Protein AF-X1HI42-F1 (afdb_monomer_lite)

Organism: NCBI:txid412755

pLDDT: mean 73.85, std 25.08, range [21.25, 97.5]

Foldseek 3Di:
DKDFAAAKDWDFKKKFFFAAADAKKKKWKFKAFPVQFGFDLRIFDIDTDGHRRGGMDITGRPDTTIDHHRGMMD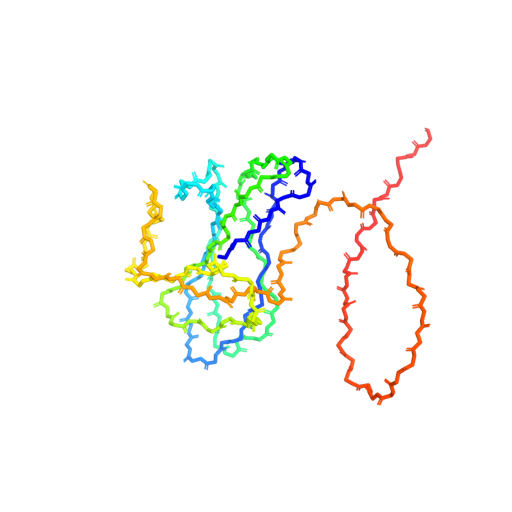MDMDIQDDTDGDKDQAAWQQDFADDDHPDDDDGRDDGPDGDRIHHPDIDPPVPDDDDDDDDDDDDDDDPPPPPPPPDDDDDDDDD

Structure (mmCIF, N/CA/C/O backbone):
data_AF-X1HI42-F1
#
_entry.id   AF-X1HI42-F1
#
loop_
_atom_site.group_PDB
_atom_site.id
_atom_site.type_symbol
_atom_site.label_atom_id
_atom_site.label_alt_id
_atom_site.label_comp_id
_atom_site.label_asym_id
_atom_site.label_entity_id
_atom_site.label_seq_id
_atom_site.pdbx_PDB_ins_code
_atom_site.Cartn_x
_atom_site.Cartn_y
_atom_site.Cartn_z
_atom_site.occupancy
_atom_site.B_iso_or_equiv
_atom_site.auth_seq_id
_atom_site.auth_comp_id
_atom_site.auth_asym_id
_atom_site.auth_atom_id
_atom_site.pdbx_PDB_model_num
ATOM 1 N N . CYS A 1 1 ? -0.813 -5.687 -0.197 1.00 85.50 1 CYS A N 1
ATOM 2 C CA . CYS A 1 1 ? -0.643 -6.643 0.910 1.00 85.50 1 CYS A CA 1
ATOM 3 C C . CYS A 1 1 ? -1.448 -6.254 2.121 1.00 85.50 1 CYS A C 1
ATOM 5 O O . CYS A 1 1 ? -1.596 -5.072 2.401 1.00 85.50 1 CYS A O 1
ATOM 7 N N . LYS A 1 2 ? -1.942 -7.267 2.819 1.00 88.19 2 LYS A N 1
ATOM 8 C CA . LYS A 1 2 ? -2.832 -7.144 3.962 1.00 88.19 2 LYS A CA 1
ATOM 9 C C . LYS A 1 2 ? -2.056 -6.837 5.241 1.00 88.19 2 LYS A C 1
ATOM 11 O O . LYS A 1 2 ? -0.956 -7.350 5.434 1.00 88.19 2 LYS A O 1
ATOM 16 N N . PHE A 1 3 ? -2.639 -6.033 6.118 1.00 86.94 3 PHE A N 1
ATOM 17 C CA . PHE A 1 3 ? -2.187 -5.865 7.497 1.00 86.94 3 PHE A CA 1
ATOM 18 C C . PHE A 1 3 ? -3.375 -5.555 8.411 1.00 86.94 3 PHE A C 1
ATOM 20 O O . PHE A 1 3 ? -4.431 -5.132 7.943 1.00 86.94 3 PHE A O 1
ATOM 27 N N . THR A 1 4 ? -3.193 -5.752 9.715 1.00 89.00 4 THR A N 1
ATOM 28 C CA . THR A 1 4 ? -4.154 -5.330 10.741 1.00 89.00 4 THR A CA 1
ATOM 29 C C . THR A 1 4 ? -3.526 -4.208 11.555 1.00 89.00 4 THR A C 1
ATOM 31 O O . THR A 1 4 ? -2.412 -4.360 12.058 1.00 89.00 4 THR A O 1
ATOM 34 N N . SER A 1 5 ? -4.211 -3.076 11.683 1.00 86.44 5 SER A N 1
ATOM 35 C CA . SER A 1 5 ? -3.750 -1.954 12.504 1.00 86.44 5 SER A CA 1
ATOM 36 C C . SER A 1 5 ? -3.711 -2.325 13.994 1.00 86.44 5 SER A C 1
ATOM 38 O O . SER A 1 5 ? -4.628 -2.953 14.525 1.00 86.44 5 SER A O 1
ATOM 40 N N . GLY A 1 6 ? -2.657 -1.910 14.701 1.00 85.88 6 GLY A N 1
ATOM 41 C CA . GLY A 1 6 ? -2.545 -2.119 16.153 1.00 85.88 6 GLY A CA 1
ATOM 42 C C . GLY A 1 6 ? -3.360 -1.119 16.981 1.00 85.88 6 GLY A C 1
ATOM 43 O O . GLY A 1 6 ? -3.853 -1.452 18.054 1.00 85.88 6 GLY A O 1
ATOM 44 N N . SER A 1 7 ? -3.537 0.102 16.474 1.00 84.31 7 SER A N 1
ATOM 45 C CA . SER A 1 7 ? -4.293 1.178 17.118 1.00 84.31 7 SER A CA 1
ATOM 46 C C . SER A 1 7 ? -4.996 2.047 16.077 1.00 84.31 7 SER A C 1
ATOM 48 O O . SER A 1 7 ? -4.662 2.006 14.893 1.00 84.31 7 SER A O 1
ATOM 50 N N . ALA A 1 8 ? -5.960 2.848 16.530 1.00 91.25 8 ALA A N 1
ATOM 51 C CA . ALA A 1 8 ? -6.509 3.924 15.719 1.00 91.25 8 ALA A CA 1
ATOM 52 C C . ALA A 1 8 ? -5.499 5.078 15.626 1.00 91.25 8 ALA A C 1
ATOM 54 O O . ALA A 1 8 ? -4.657 5.237 16.516 1.00 91.25 8 ALA A O 1
ATOM 55 N N . GLY A 1 9 ? -5.583 5.876 14.566 1.00 92.00 9 GLY A N 1
ATOM 56 C CA . GLY A 1 9 ? -4.701 7.022 14.353 1.00 92.00 9 GLY A CA 1
ATOM 57 C C . GLY A 1 9 ? -4.689 7.486 12.905 1.00 92.00 9 GLY A C 1
ATOM 58 O O . GLY A 1 9 ? -5.551 7.103 12.118 1.00 92.00 9 GLY A O 1
ATOM 59 N N . THR A 1 10 ? -3.701 8.298 12.553 1.00 93.25 10 THR A N 1
ATOM 60 C CA . THR A 1 10 ? -3.467 8.757 11.181 1.00 93.25 10 THR A CA 1
ATOM 61 C C . THR A 1 10 ? -2.155 8.203 10.639 1.00 93.25 10 THR A C 1
ATOM 63 O O . THR A 1 10 ? -1.218 7.962 11.401 1.00 93.25 10 THR A O 1
ATOM 66 N N . LEU A 1 11 ? -2.077 7.993 9.324 1.00 87.88 11 LEU A N 1
ATOM 67 C CA . LEU A 1 11 ? -0.860 7.517 8.661 1.00 87.88 11 LEU A CA 1
ATOM 68 C C . LEU A 1 11 ? -0.122 8.681 8.002 1.00 87.88 11 LEU A C 1
ATOM 70 O O . LEU A 1 11 ? -0.674 9.354 7.143 1.00 87.88 11 LEU A O 1
ATOM 74 N N . GLU A 1 12 ? 1.133 8.916 8.371 1.00 93.00 12 GLU A N 1
ATOM 75 C CA . GLU A 1 12 ? 1.916 10.026 7.800 1.00 93.00 12 GLU A CA 1
ATOM 76 C C . GLU A 1 12 ? 2.624 9.639 6.501 1.00 93.00 12 GLU A C 1
ATOM 78 O O . GLU A 1 12 ? 2.733 10.435 5.568 1.00 93.00 12 GLU A O 1
ATOM 83 N N . SER A 1 13 ? 3.091 8.393 6.421 1.00 92.25 13 SER A N 1
ATOM 84 C CA . SER A 1 13 ? 3.824 7.900 5.263 1.00 92.25 13 SER A CA 1
ATOM 85 C C . SER A 1 13 ? 3.755 6.381 5.127 1.00 92.25 13 SER A C 1
ATOM 87 O O . SER A 1 13 ? 3.363 5.656 6.044 1.00 92.25 13 SER A O 1
ATOM 89 N N . ILE A 1 14 ? 4.164 5.904 3.957 1.00 88.81 14 ILE A N 1
ATOM 90 C CA . ILE A 1 14 ? 4.415 4.499 3.653 1.00 88.81 14 ILE A CA 1
ATOM 91 C C . ILE A 1 14 ? 5.893 4.350 3.323 1.00 88.81 14 ILE A C 1
ATOM 93 O O . ILE A 1 14 ? 6.409 5.060 2.465 1.00 88.81 14 ILE A O 1
ATOM 97 N N . THR A 1 15 ? 6.564 3.379 3.939 1.00 87.75 15 THR A N 1
ATOM 98 C CA . THR A 1 15 ? 7.940 3.015 3.580 1.00 87.75 15 THR A CA 1
ATOM 99 C C . THR A 1 15 ? 7.974 1.612 2.987 1.00 87.75 15 THR A C 1
ATOM 101 O O . THR A 1 15 ? 7.500 0.665 3.619 1.00 87.75 15 THR A O 1
ATOM 104 N N . ILE A 1 16 ? 8.563 1.475 1.799 1.00 82.12 16 ILE A N 1
ATOM 105 C CA . ILE A 1 16 ? 8.795 0.193 1.118 1.00 82.12 16 ILE A CA 1
ATOM 106 C C . ILE A 1 16 ? 10.287 -0.001 0.853 1.00 82.12 16 ILE A C 1
ATOM 108 O O . ILE A 1 16 ? 11.024 0.968 0.690 1.00 82.12 16 ILE A O 1
ATOM 112 N N . TYR A 1 17 ? 10.745 -1.252 0.800 1.00 82.50 17 TYR A N 1
ATOM 113 C CA . TYR A 1 17 ? 12.084 -1.566 0.303 1.00 82.50 17 TYR A CA 1
ATOM 114 C C . TYR A 1 17 ? 12.027 -1.783 -1.207 1.00 82.50 17 TYR A C 1
ATOM 116 O O . TYR A 1 17 ? 11.362 -2.705 -1.682 1.00 82.50 17 TYR A O 1
ATOM 124 N N . ALA A 1 18 ? 12.755 -0.957 -1.944 1.00 77.62 18 ALA A N 1
ATOM 125 C CA . ALA A 1 18 ? 12.917 -1.037 -3.380 1.00 7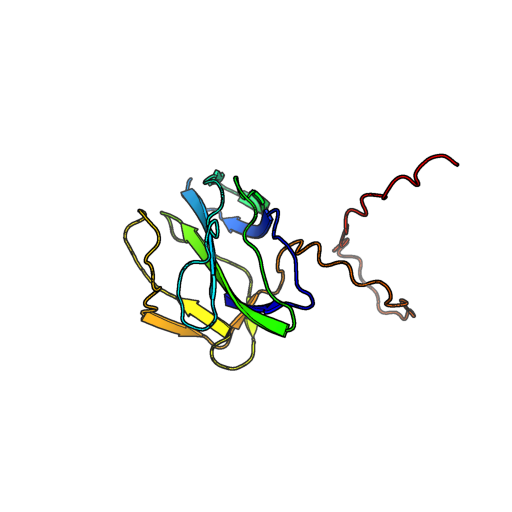7.62 18 ALA A CA 1
ATOM 126 C C . ALA A 1 18 ? 14.222 -1.744 -3.743 1.00 77.62 18 ALA A C 1
ATOM 128 O O . ALA A 1 18 ? 15.281 -1.334 -3.280 1.00 77.62 18 ALA A O 1
ATOM 129 N N . ALA A 1 19 ? 14.142 -2.774 -4.587 1.00 78.69 19 ALA A N 1
ATOM 130 C CA . ALA A 1 19 ? 15.298 -3.423 -5.201 1.00 78.69 19 ALA A CA 1
ATOM 131 C C . ALA A 1 19 ? 15.070 -3.510 -6.710 1.00 78.69 19 ALA A C 1
ATOM 133 O O . ALA A 1 19 ? 14.522 -4.490 -7.219 1.00 78.69 19 ALA A O 1
ATOM 134 N N . TYR A 1 20 ? 15.454 -2.459 -7.422 1.00 73.75 20 TYR A N 1
ATOM 135 C CA . TYR A 1 20 ? 15.166 -2.297 -8.835 1.00 73.75 20 TYR A CA 1
ATOM 136 C C . TYR A 1 20 ? 16.415 -1.916 -9.619 1.00 73.75 20 TYR A C 1
ATOM 138 O O . TYR A 1 20 ? 17.176 -1.046 -9.215 1.00 73.75 20 TYR A O 1
ATOM 146 N N . ARG A 1 21 ? 16.644 -2.604 -10.742 1.00 74.62 21 ARG A N 1
ATOM 147 C CA . ARG A 1 21 ? 17.893 -2.499 -11.520 1.00 74.62 21 ARG A CA 1
ATOM 148 C C . ARG A 1 21 ? 17.691 -2.207 -13.006 1.00 74.62 21 ARG A C 1
ATOM 150 O O . ARG A 1 21 ? 18.668 -2.100 -13.730 1.00 74.62 21 ARG A O 1
ATOM 157 N N . ALA A 1 22 ? 16.448 -2.136 -13.488 1.00 74.69 22 ALA A N 1
ATOM 158 C CA . ALA A 1 22 ? 16.189 -2.238 -14.926 1.00 74.69 22 ALA A CA 1
ATOM 159 C C . ALA A 1 22 ? 15.926 -0.897 -15.630 1.00 74.69 22 ALA A C 1
ATOM 161 O O . ALA A 1 22 ? 16.374 -0.720 -16.759 1.00 74.69 22 ALA A O 1
ATOM 162 N N . ALA A 1 23 ? 15.205 0.040 -15.006 1.00 82.56 23 ALA A N 1
ATOM 163 C CA . ALA A 1 23 ? 14.846 1.312 -15.638 1.00 82.56 23 ALA A CA 1
ATOM 164 C C . ALA A 1 23 ? 14.545 2.403 -14.600 1.00 82.56 23 ALA A C 1
ATOM 166 O O . ALA A 1 23 ? 14.673 2.185 -13.400 1.00 82.56 23 ALA A O 1
ATOM 167 N N . VAL A 1 24 ? 14.133 3.577 -15.070 1.00 85.88 24 VAL A N 1
ATOM 168 C CA . VAL A 1 24 ? 13.437 4.569 -14.243 1.00 85.88 24 VAL A CA 1
ATOM 169 C C . VAL A 1 24 ? 11.957 4.184 -14.178 1.00 85.88 24 VAL A C 1
ATOM 171 O O . VAL A 1 24 ? 11.423 3.695 -15.172 1.00 85.88 24 VAL A O 1
ATOM 174 N N . SER A 1 25 ? 11.305 4.372 -13.031 1.00 87.44 25 SER A N 1
ATOM 175 C CA . SER A 1 25 ? 9.876 4.080 -12.863 1.00 87.44 25 SER A CA 1
ATOM 176 C C . SER A 1 25 ? 9.193 5.107 -11.966 1.00 87.44 25 SER A C 1
ATOM 178 O O . SER A 1 25 ? 9.763 5.527 -10.958 1.00 87.44 25 SER A O 1
ATOM 180 N N . ASN A 1 26 ? 7.970 5.496 -12.313 1.00 91.56 26 ASN A N 1
ATOM 181 C CA . ASN A 1 26 ? 7.093 6.240 -11.416 1.00 91.56 26 ASN A CA 1
ATOM 182 C C . ASN A 1 26 ? 6.446 5.272 -10.433 1.00 91.56 26 ASN A C 1
ATOM 184 O O . ASN A 1 26 ? 5.910 4.245 -10.843 1.00 91.56 26 ASN A O 1
ATOM 188 N N . VAL A 1 27 ? 6.500 5.594 -9.142 1.00 90.62 27 VAL A N 1
AT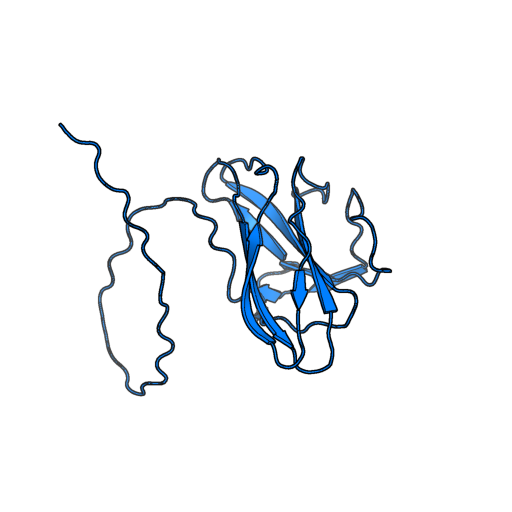OM 189 C CA . VAL A 1 27 ? 5.954 4.761 -8.070 1.00 90.62 27 VAL A CA 1
ATOM 190 C C . VAL A 1 27 ? 5.073 5.602 -7.162 1.00 90.62 27 VAL A C 1
ATOM 192 O O . VAL A 1 27 ? 5.446 6.702 -6.757 1.00 90.62 27 VAL A O 1
ATOM 195 N N . LYS A 1 28 ? 3.923 5.057 -6.780 1.00 93.44 28 LYS A N 1
ATOM 196 C CA . LYS A 1 28 ? 3.037 5.628 -5.758 1.00 93.44 28 LYS A CA 1
ATOM 197 C C . LYS A 1 28 ? 2.422 4.529 -4.912 1.00 93.44 28 LYS A C 1
ATOM 199 O O . LYS A 1 28 ? 2.356 3.375 -5.337 1.00 93.44 28 LYS A O 1
ATOM 204 N N . CYS A 1 29 ? 1.963 4.885 -3.718 1.00 93.19 29 CYS A N 1
ATOM 205 C CA . CYS A 1 29 ? 1.359 3.944 -2.785 1.00 93.19 29 CYS A CA 1
ATOM 206 C C . CYS A 1 29 ? -0.060 4.365 -2.394 1.00 93.19 29 CYS A C 1
ATOM 208 O O . CYS A 1 29 ? -0.429 5.539 -2.492 1.00 93.19 29 CYS A O 1
ATOM 210 N N . ALA A 1 30 ? -0.848 3.391 -1.944 1.00 94.50 30 ALA A N 1
ATOM 211 C CA . ALA A 1 30 ? -2.184 3.625 -1.424 1.00 94.50 30 ALA A CA 1
ATOM 212 C C . ALA A 1 30 ? -2.574 2.660 -0.296 1.00 94.50 30 ALA A C 1
ATOM 214 O O . ALA A 1 30 ? -1.964 1.600 -0.130 1.00 94.50 30 ALA A O 1
ATOM 215 N N . ILE A 1 31 ? -3.601 3.029 0.471 1.00 95.81 31 ILE A N 1
ATOM 216 C CA . ILE A 1 31 ? -4.234 2.195 1.496 1.00 95.81 31 ILE A CA 1
ATOM 217 C C . ILE A 1 31 ? -5.706 1.995 1.155 1.00 95.81 31 ILE A C 1
ATOM 219 O O . ILE A 1 31 ? -6.446 2.961 0.969 1.00 95.81 31 ILE A O 1
ATOM 223 N N . PHE A 1 32 ? -6.127 0.737 1.161 1.00 95.94 32 PHE A N 1
ATOM 224 C CA . PHE A 1 32 ? -7.509 0.317 0.982 1.00 95.94 32 PHE A CA 1
ATOM 225 C C . PHE A 1 32 ? -8.052 -0.316 2.263 1.00 95.94 32 PHE A C 1
ATOM 227 O O . PHE A 1 32 ? -7.292 -0.884 3.058 1.00 95.94 32 PHE A O 1
ATOM 234 N N . ASP A 1 33 ? -9.362 -0.242 2.464 1.00 96.56 33 ASP A N 1
ATOM 235 C CA . ASP A 1 33 ? -10.055 -0.958 3.531 1.00 96.56 33 ASP A CA 1
ATOM 236 C C . ASP A 1 33 ? -10.167 -2.468 3.240 1.00 96.56 33 ASP A C 1
ATOM 238 O O . ASP A 1 33 ? -9.766 -2.964 2.185 1.00 96.56 33 ASP A O 1
ATOM 242 N N . ALA A 1 34 ? -10.705 -3.234 4.191 1.00 94.44 34 ALA A N 1
ATOM 243 C CA . ALA A 1 34 ? -10.876 -4.681 4.052 1.00 94.44 34 ALA A CA 1
ATOM 244 C C . ALA A 1 34 ? -11.784 -5.101 2.877 1.00 94.44 34 ALA A C 1
ATOM 246 O O . ALA A 1 34 ? -11.668 -6.237 2.415 1.00 94.44 34 ALA A O 1
ATOM 247 N N . SER A 1 35 ? -12.652 -4.198 2.419 1.00 96.12 35 SER A N 1
ATOM 248 C CA . SER A 1 35 ? -13.588 -4.366 1.304 1.00 96.12 35 SER A CA 1
ATOM 249 C C . SER A 1 35 ? -13.032 -3.824 -0.015 1.00 96.12 35 SER A C 1
ATOM 251 O O . SER A 1 35 ? -13.773 -3.742 -0.990 1.00 96.12 35 SER A O 1
ATOM 253 N N . TYR A 1 36 ? -11.738 -3.490 -0.047 1.00 95.00 36 TYR A N 1
ATOM 254 C CA . TYR A 1 36 ? -11.022 -2.976 -1.209 1.00 95.00 36 TYR A CA 1
ATOM 255 C C . TYR A 1 36 ? -11.394 -1.552 -1.626 1.00 95.00 36 TYR A C 1
ATOM 257 O O . TYR A 1 36 ? -10.978 -1.132 -2.700 1.00 95.00 36 TYR A O 1
ATOM 265 N N . ASN A 1 37 ? -12.104 -0.783 -0.800 1.00 97.50 37 ASN A N 1
ATOM 266 C CA . ASN A 1 37 ? -12.341 0.631 -1.096 1.00 97.50 37 ASN A CA 1
ATOM 267 C C . ASN A 1 37 ?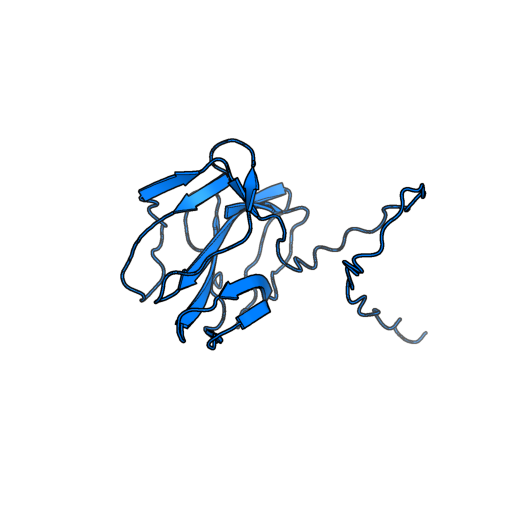 -11.108 1.454 -0.733 1.00 97.50 37 ASN A C 1
ATOM 269 O O . ASN A 1 37 ? -10.458 1.200 0.290 1.00 97.50 37 ASN A O 1
ATOM 273 N N . LEU A 1 38 ? -10.779 2.443 -1.554 1.00 96.75 38 LEU A N 1
ATOM 274 C CA . LEU A 1 38 ? -9.690 3.369 -1.281 1.00 96.75 38 LEU A CA 1
ATOM 275 C C . LEU A 1 38 ? -10.042 4.195 -0.040 1.00 96.75 38 LEU A C 1
ATOM 277 O O . LEU A 1 38 ? -11.128 4.765 0.065 1.00 96.75 38 LEU A O 1
ATOM 281 N N . LEU A 1 39 ? -9.125 4.283 0.927 1.00 96.88 39 LEU A N 1
ATOM 282 C CA . LEU A 1 39 ? -9.360 5.159 2.072 1.00 96.88 39 LEU A CA 1
ATOM 283 C C . LEU A 1 39 ? -9.399 6.624 1.630 1.00 96.88 39 LEU A C 1
ATOM 285 O O . LEU A 1 39 ? -8.642 7.049 0.758 1.00 96.88 39 LEU A O 1
ATOM 289 N N . ALA A 1 40 ? -10.217 7.432 2.305 1.00 97.31 40 ALA A N 1
ATOM 290 C CA . ALA A 1 40 ? -10.169 8.881 2.149 1.00 97.31 40 ALA A CA 1
ATOM 291 C C . ALA A 1 40 ? -8.756 9.398 2.476 1.00 97.31 40 ALA A C 1
ATOM 293 O O . ALA A 1 40 ? -8.217 9.110 3.546 1.00 97.31 40 ALA A O 1
ATOM 294 N N . ASN A 1 41 ? -8.160 10.151 1.546 1.00 97.00 41 ASN A N 1
ATOM 295 C CA . ASN A 1 41 ? -6.752 10.575 1.576 1.00 97.00 41 ASN A CA 1
ATOM 296 C C . ASN A 1 41 ? -5.740 9.412 1.605 1.00 97.00 41 ASN A C 1
ATOM 298 O O . ASN A 1 41 ? -4.585 9.578 1.985 1.00 97.00 41 ASN A O 1
ATOM 302 N N . GLY A 1 42 ? -6.162 8.220 1.189 1.00 95.25 42 GLY A N 1
ATOM 303 C CA . GLY A 1 42 ? -5.384 6.990 1.224 1.00 95.25 42 GLY A CA 1
ATOM 304 C C . GLY A 1 42 ? -4.308 6.889 0.152 1.00 95.25 42 GLY A C 1
ATOM 305 O O . GLY A 1 42 ? -3.784 5.800 -0.022 1.00 95.25 42 GLY A O 1
ATOM 306 N N . THR A 1 43 ? -3.966 7.965 -0.560 1.00 96.88 43 THR A N 1
ATOM 307 C CA . THR A 1 43 ? -2.974 7.976 -1.647 1.00 96.88 43 THR A CA 1
ATOM 308 C C . THR A 1 43 ? -1.779 8.846 -1.286 1.00 96.88 43 THR A C 1
ATOM 310 O O . THR A 1 43 ? -1.949 9.984 -0.845 1.00 96.88 43 THR A O 1
ATOM 313 N N . THR A 1 44 ? -0.569 8.348 -1.514 1.00 95.69 44 THR A N 1
ATOM 314 C CA . THR A 1 44 ? 0.655 9.120 -1.275 1.00 95.69 44 THR A CA 1
ATOM 315 C C . THR A 1 44 ? 0.994 10.044 -2.441 1.00 95.69 44 THR A C 1
ATOM 317 O O . THR A 1 44 ? 0.408 9.960 -3.520 1.00 95.69 44 THR A O 1
ATOM 320 N N . GLU A 1 45 ? 2.022 10.869 -2.246 1.00 95.19 45 GLU A N 1
ATOM 321 C CA . GLU A 1 45 ? 2.794 11.435 -3.353 1.00 95.19 45 GLU A CA 1
ATOM 322 C C . GLU A 1 45 ? 3.333 10.343 -4.300 1.00 95.19 45 GLU A C 1
ATOM 324 O O . GLU A 1 45 ? 3.500 9.178 -3.915 1.00 95.19 45 GLU A O 1
ATOM 329 N N . GLU A 1 46 ? 3.632 10.743 -5.534 1.00 95.12 46 GLU A N 1
ATOM 330 C CA . GLU A 1 46 ? 4.335 9.929 -6.525 1.00 95.12 46 GLU A CA 1
ATOM 331 C C . GLU A 1 46 ? 5.830 10.264 -6.514 1.00 95.12 46 GLU A C 1
ATOM 333 O O . GLU A 1 46 ? 6.217 11.422 -6.334 1.00 95.12 46 GLU A O 1
ATOM 338 N N . LYS A 1 47 ? 6.683 9.255 -6.707 1.00 92.69 47 LYS A N 1
ATOM 339 C CA . LYS A 1 47 ? 8.135 9.427 -6.817 1.00 92.69 47 LYS A CA 1
ATOM 340 C C . LYS A 1 47 ? 8.676 8.764 -8.063 1.00 92.69 47 LYS A C 1
ATOM 342 O O . LYS A 1 47 ? 8.297 7.645 -8.394 1.00 92.69 47 LYS A O 1
ATOM 347 N N . VAL A 1 48 ? 9.649 9.428 -8.674 1.00 92.81 48 VAL A N 1
ATOM 348 C CA . VAL A 1 48 ? 10.489 8.837 -9.713 1.00 92.81 48 VAL A CA 1
ATOM 349 C C . VAL A 1 48 ? 11.596 8.037 -9.033 1.00 92.81 48 VAL A C 1
ATOM 351 O O . VAL A 1 48 ? 12.420 8.593 -8.304 1.00 92.81 48 VAL A O 1
ATOM 354 N N . VAL A 1 49 ? 11.614 6.731 -9.264 1.00 87.69 49 VAL A N 1
ATOM 355 C CA . VAL A 1 49 ? 12.649 5.814 -8.789 1.00 87.69 49 VAL A CA 1
ATOM 356 C C . VAL A 1 49 ? 13.649 5.569 -9.912 1.00 87.69 49 VAL A C 1
ATOM 358 O O . VAL A 1 49 ? 13.266 5.200 -11.020 1.00 87.69 49 VAL A O 1
ATOM 361 N N . GLY A 1 50 ? 14.931 5.807 -9.630 1.00 85.38 50 GLY A N 1
ATOM 362 C CA . GLY A 1 50 ? 16.013 5.679 -10.604 1.00 85.38 50 GLY A CA 1
ATOM 363 C C . GLY A 1 50 ? 16.460 4.239 -10.872 1.00 85.38 50 GLY A C 1
ATOM 364 O O . GLY A 1 50 ? 16.039 3.291 -10.206 1.00 85.38 50 GLY A O 1
ATOM 365 N N . VAL A 1 51 ? 17.372 4.106 -11.839 1.00 86.31 51 VAL A N 1
ATOM 366 C CA . VAL A 1 51 ? 18.103 2.858 -12.106 1.00 86.31 51 VAL A CA 1
ATOM 367 C C . VAL A 1 51 ? 18.972 2.505 -10.894 1.00 86.31 51 VAL A C 1
ATOM 369 O O . VAL A 1 51 ? 19.478 3.395 -10.213 1.00 86.31 51 VAL A O 1
ATOM 372 N N . ASP A 1 52 ? 19.135 1.206 -10.633 1.00 85.06 52 ASP A N 1
ATOM 373 C CA . ASP A 1 52 ? 19.919 0.662 -9.514 1.00 85.06 52 ASP A CA 1
ATOM 374 C C . ASP A 1 52 ? 19.4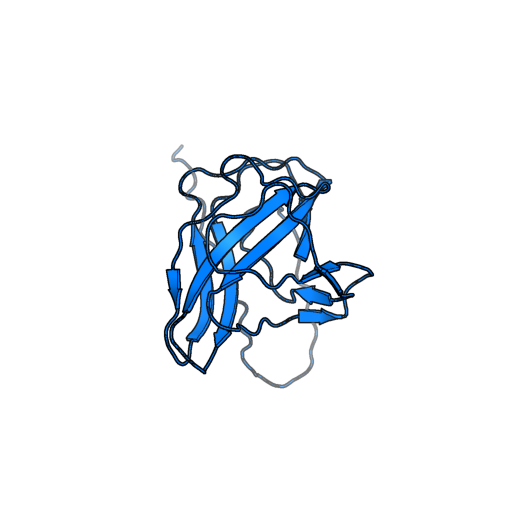62 1.128 -8.121 1.00 85.06 52 ASP A C 1
ATOM 376 O O . ASP A 1 52 ? 20.244 1.147 -7.166 1.00 85.06 52 ASP A O 1
ATOM 380 N N . GLN A 1 53 ? 18.175 1.457 -7.974 1.00 83.56 53 GLN A N 1
ATOM 381 C CA . GLN A 1 53 ? 17.591 1.721 -6.668 1.00 83.56 53 GLN A CA 1
ATOM 382 C C . GLN A 1 53 ? 17.644 0.466 -5.787 1.00 83.56 53 GLN A C 1
ATOM 384 O O . GLN A 1 53 ? 16.984 -0.537 -6.058 1.00 83.56 53 GLN A O 1
ATOM 389 N N . ASP A 1 54 ? 18.356 0.572 -4.668 1.00 84.12 54 ASP A N 1
ATOM 390 C CA . ASP A 1 54 ? 18.430 -0.463 -3.639 1.00 84.12 54 ASP A CA 1
ATOM 391 C C . ASP A 1 54 ? 18.323 0.190 -2.254 1.00 84.12 54 ASP A C 1
ATOM 393 O O . ASP A 1 54 ? 19.235 0.891 -1.811 1.00 84.12 54 ASP A O 1
ATOM 397 N N . GLY A 1 55 ? 17.176 0.045 -1.590 1.00 82.81 55 GLY A N 1
ATOM 398 C CA . GLY A 1 55 ? 16.966 0.588 -0.248 1.00 82.81 55 GLY A CA 1
ATOM 399 C C . GLY A 1 55 ? 15.530 0.994 0.064 1.00 82.81 55 GLY A C 1
ATOM 400 O O . GLY A 1 55 ? 14.603 0.780 -0.714 1.00 82.81 55 GLY A O 1
ATOM 401 N N . PHE A 1 56 ? 15.344 1.589 1.241 1.00 84.31 56 PHE A N 1
ATOM 402 C CA . PHE A 1 56 ? 14.037 2.055 1.691 1.00 84.31 56 PHE A CA 1
ATOM 403 C C . PHE A 1 56 ? 13.637 3.373 1.023 1.00 84.31 56 PHE A C 1
ATOM 405 O O . PHE A 1 56 ? 14.399 4.338 1.027 1.00 84.31 56 PHE A O 1
ATOM 412 N N . LEU A 1 57 ? 12.408 3.417 0.515 1.00 85.12 57 LEU A N 1
ATOM 413 C CA . LEU A 1 57 ? 11.750 4.600 -0.022 1.00 85.12 57 LEU A CA 1
ATOM 414 C C . LEU A 1 57 ? 10.529 4.926 0.830 1.00 85.12 57 LEU A C 1
ATOM 416 O O . LEU A 1 57 ? 9.678 4.064 1.041 1.00 85.12 57 LEU A O 1
ATOM 420 N N . THR A 1 58 ? 10.440 6.170 1.292 1.00 91.00 58 THR A N 1
ATOM 421 C CA . THR A 1 58 ? 9.293 6.684 2.051 1.00 91.00 58 THR A CA 1
ATOM 422 C C . THR A 1 58 ? 8.448 7.581 1.162 1.00 91.00 58 THR A C 1
ATOM 424 O O . THR A 1 58 ? 8.997 8.471 0.521 1.00 91.00 58 THR A O 1
ATOM 427 N N . PHE A 1 59 ? 7.137 7.374 1.150 1.00 90.00 59 PHE A N 1
ATOM 428 C CA . PHE A 1 59 ? 6.132 8.118 0.397 1.00 90.00 59 PHE A CA 1
ATOM 429 C C . PHE A 1 59 ? 5.184 8.788 1.384 1.00 90.00 59 PHE A C 1
ATOM 431 O O . PHE A 1 59 ? 4.556 8.099 2.188 1.00 90.00 59 PHE A O 1
ATOM 438 N N . ASN A 1 60 ? 5.095 10.112 1.355 1.00 93.94 60 ASN A N 1
ATOM 439 C CA . ASN A 1 60 ? 4.272 10.854 2.306 1.00 93.94 60 ASN A CA 1
ATOM 440 C C . ASN A 1 60 ? 2.830 10.995 1.808 1.00 93.94 60 ASN A C 1
ATOM 442 O O . ASN A 1 60 ? 2.588 11.105 0.602 1.00 93.94 60 ASN A O 1
ATOM 446 N N . PHE A 1 61 ? 1.876 11.038 2.735 1.00 92.62 61 PHE A N 1
ATOM 447 C CA . PHE A 1 61 ? 0.518 11.485 2.436 1.00 92.62 61 PHE A CA 1
ATOM 448 C C . PHE A 1 61 ? 0.460 13.013 2.505 1.00 92.62 61 PHE A C 1
ATOM 450 O O . PHE A 1 61 ? 0.924 13.609 3.474 1.00 92.62 61 PHE A O 1
ATOM 457 N N . SER A 1 62 ? -0.135 13.662 1.500 1.00 95.38 62 SER A N 1
ATOM 458 C CA . SER A 1 62 ? -0.374 15.114 1.545 1.00 95.38 62 SER A CA 1
ATOM 459 C C . SER A 1 62 ? -1.392 15.485 2.628 1.00 95.38 62 SER A C 1
ATOM 461 O O . SER A 1 62 ? -1.306 16.544 3.241 1.00 95.38 62 SER A O 1
ATOM 463 N N . THR A 1 63 ? -2.351 14.593 2.876 1.00 95.06 63 THR A N 1
ATOM 464 C CA . THR A 1 63 ? -3.266 14.617 4.016 1.00 95.06 63 THR A CA 1
ATOM 465 C C . THR A 1 63 ? -3.308 13.211 4.613 1.00 95.06 63 THR A C 1
ATOM 467 O O . THR A 1 63 ? -3.650 12.278 3.893 1.00 95.06 63 THR A O 1
ATOM 470 N N . PRO A 1 64 ? -2.956 13.018 5.894 1.00 91.75 64 PRO A N 1
ATOM 471 C CA . PRO A 1 64 ? -2.953 11.693 6.509 1.00 91.75 64 PRO A CA 1
ATOM 472 C C . PRO A 1 64 ? -4.335 11.007 6.492 1.00 91.75 64 PRO A C 1
ATOM 474 O O . PRO A 1 64 ? -5.304 11.605 6.972 1.00 91.75 64 PRO A O 1
ATOM 477 N N . PRO A 1 65 ? -4.465 9.758 5.998 1.00 93.88 65 PRO A N 1
ATOM 478 C CA . PRO A 1 65 ? -5.688 8.978 6.151 1.00 93.88 65 PRO A CA 1
ATOM 479 C C . PRO A 1 65 ? -5.834 8.481 7.594 1.00 93.88 65 PRO A C 1
ATOM 481 O O . PRO A 1 65 ? -4.845 8.173 8.266 1.00 93.88 65 PRO A O 1
ATOM 484 N N . THR A 1 66 ? -7.077 8.355 8.056 1.00 94.88 66 THR A N 1
ATOM 485 C CA . THR A 1 66 ? -7.399 7.803 9.379 1.00 94.88 66 THR A CA 1
ATOM 486 C C . THR A 1 66 ? -7.579 6.291 9.302 1.00 94.88 66 THR A C 1
ATOM 488 O O . THR A 1 66 ? -8.274 5.779 8.426 1.00 94.88 66 THR A O 1
ATOM 491 N N . VAL A 1 67 ? -7.011 5.580 10.271 1.00 91.62 67 VAL A N 1
ATOM 492 C CA . VAL A 1 67 ? -7.222 4.150 10.497 1.00 91.62 67 VAL A CA 1
ATOM 493 C C . VAL A 1 67 ? -7.860 3.913 11.861 1.00 91.62 67 VAL A C 1
ATOM 495 O O . VAL A 1 67 ? -7.650 4.662 12.816 1.00 91.62 67 VAL A O 1
ATOM 498 N N . LEU A 1 68 ? -8.646 2.849 11.958 1.00 93.06 68 LEU A N 1
ATOM 499 C CA . LEU A 1 68 ? -9.253 2.361 13.192 1.00 93.06 68 LEU A CA 1
ATOM 500 C C . LEU A 1 68 ? -8.365 1.281 13.803 1.00 93.06 68 LEU A C 1
ATOM 502 O O . LEU A 1 68 ? -7.568 0.680 13.095 1.00 93.06 68 LEU A O 1
ATOM 506 N N . ALA A 1 69 ? -8.492 1.012 15.101 1.00 87.88 69 ALA A N 1
ATOM 507 C CA . ALA A 1 69 ? -7.751 -0.065 15.755 1.00 87.88 69 ALA A CA 1
ATOM 508 C C . ALA A 1 69 ? -8.236 -1.445 15.293 1.00 87.88 69 ALA A C 1
ATOM 510 O O . ALA A 1 69 ? -9.407 -1.611 14.944 1.00 87.88 69 ALA A O 1
ATOM 511 N N . THR A 1 70 ? -7.355 -2.450 15.333 1.00 91.88 70 THR A N 1
ATOM 512 C CA . THR A 1 70 ? -7.680 -3.866 15.068 1.00 91.88 70 THR A CA 1
ATOM 513 C C . THR A 1 70 ? -8.405 -4.104 13.739 1.00 91.88 70 THR A C 1
ATOM 515 O O . THR A 1 70 ? -9.139 -5.076 13.586 1.00 91.88 70 THR A O 1
ATOM 518 N N . THR A 1 71 ? -8.218 -3.205 12.773 1.00 92.56 71 THR A N 1
ATOM 519 C CA . THR A 1 71 ? -8.938 -3.202 11.498 1.00 92.56 71 THR A CA 1
ATOM 520 C C . THR A 1 71 ? -8.001 -3.643 10.387 1.00 92.56 71 THR A C 1
ATOM 522 O O . THR A 1 71 ? -6.816 -3.308 10.377 1.00 92.56 71 THR A O 1
ATOM 525 N N . VAL A 1 72 ? -8.533 -4.445 9.469 1.00 93.06 72 VAL A N 1
ATOM 526 C CA . VAL A 1 72 ? -7.794 -4.952 8.314 1.00 93.06 72 VAL A CA 1
ATOM 527 C C . VAL A 1 72 ? -7.744 -3.890 7.224 1.00 93.06 72 VAL A C 1
ATOM 529 O O . VAL A 1 72 ? -8.768 -3.314 6.863 1.00 93.06 72 VAL A O 1
ATOM 532 N N . TYR A 1 73 ? -6.559 -3.711 6.657 1.00 93.25 73 TYR A N 1
ATOM 533 C CA . TYR A 1 73 ? -6.289 -2.820 5.539 1.00 93.25 73 TYR A CA 1
ATOM 534 C C . TYR A 1 73 ? -5.392 -3.503 4.511 1.00 93.25 73 TYR A C 1
ATOM 536 O O . TYR A 1 73 ? -4.708 -4.491 4.808 1.00 93.25 73 TYR A O 1
ATOM 544 N N . TRP A 1 74 ? -5.351 -2.939 3.308 1.00 92.88 74 TRP A N 1
ATOM 545 C CA . TRP A 1 74 ? -4.428 -3.337 2.256 1.00 92.88 74 TRP A CA 1
ATOM 546 C C . TRP A 1 74 ? -3.518 -2.181 1.868 1.00 92.88 74 TRP A C 1
ATOM 548 O O . TRP A 1 74 ? -3.977 -1.132 1.437 1.00 92.88 74 TRP A O 1
ATOM 558 N N . LEU A 1 75 ? -2.212 -2.406 1.967 1.00 91.81 75 LEU A N 1
ATOM 559 C CA . LEU A 1 75 ? -1.192 -1.554 1.375 1.00 91.81 75 LEU A CA 1
ATOM 560 C C . LEU A 1 75 ? -0.992 -1.922 -0.096 1.00 91.81 75 LEU A C 1
ATOM 562 O O . LEU A 1 75 ? -0.606 -3.057 -0.393 1.00 91.81 75 LEU A O 1
ATOM 566 N N . ALA A 1 76 ? -1.173 -0.971 -0.998 1.00 90.81 76 ALA A N 1
ATOM 567 C CA . ALA A 1 76 ? -0.856 -1.111 -2.411 1.00 90.81 76 ALA A CA 1
ATOM 568 C C . ALA A 1 76 ? 0.319 -0.208 -2.798 1.00 90.81 76 ALA A C 1
ATOM 570 O O . ALA A 1 76 ? 0.520 0.863 -2.226 1.00 90.81 76 ALA A O 1
ATOM 571 N N . TRP A 1 77 ? 1.072 -0.639 -3.800 1.00 89.69 77 TRP A N 1
ATOM 572 C CA . TRP A 1 77 ? 1.999 0.190 -4.557 1.00 89.69 77 TRP A CA 1
ATOM 573 C C . TRP A 1 77 ? 1.708 -0.059 -6.033 1.00 89.69 77 TRP A C 1
ATOM 575 O O . TRP A 1 77 ? 1.289 -1.153 -6.414 1.00 89.69 77 TRP A O 1
ATOM 585 N N . TRP A 1 78 ? 1.915 0.961 -6.846 1.00 90.88 78 TRP A N 1
ATOM 586 C CA . TRP A 1 78 ? 1.781 0.884 -8.288 1.00 90.88 78 TRP A CA 1
ATOM 587 C C . TRP A 1 78 ? 3.032 1.484 -8.893 1.00 90.88 78 TRP A C 1
ATOM 589 O O . TRP A 1 78 ? 3.527 2.502 -8.409 1.00 90.88 78 TRP A O 1
ATOM 599 N N . CYS A 1 79 ? 3.532 0.836 -9.932 1.00 89.00 79 CYS A N 1
ATOM 600 C CA . CYS A 1 79 ? 4.662 1.264 -10.727 1.00 89.00 79 CYS A CA 1
ATOM 601 C C . CYS A 1 79 ? 4.345 1.114 -12.220 1.00 89.00 79 CYS A C 1
ATOM 603 O O . CYS A 1 79 ? 3.611 0.205 -12.611 1.00 89.00 79 CYS A O 1
ATOM 605 N N . ASP A 1 80 ? 4.879 2.006 -13.049 1.00 87.69 80 ASP A N 1
ATOM 606 C CA . ASP A 1 80 ? 4.730 1.962 -14.514 1.00 87.69 80 ASP A CA 1
ATOM 607 C C . ASP A 1 80 ? 5.683 0.967 -15.197 1.00 87.69 80 ASP A C 1
ATOM 609 O O . ASP A 1 80 ? 5.471 0.586 -16.349 1.00 87.69 80 ASP A O 1
ATOM 613 N N . VAL A 1 81 ? 6.697 0.489 -14.473 1.00 83.25 81 VAL A N 1
ATOM 614 C CA . VAL A 1 81 ? 7.583 -0.596 -14.896 1.00 83.25 81 VAL A CA 1
ATOM 615 C C . VAL A 1 81 ? 7.622 -1.672 -13.815 1.00 83.25 81 VAL A C 1
ATOM 617 O O . VAL A 1 81 ? 7.481 -1.383 -12.630 1.00 83.25 81 VAL A O 1
ATOM 620 N N . ASN A 1 82 ? 7.806 -2.934 -14.215 1.00 74.00 82 ASN A N 1
ATOM 621 C CA . ASN A 1 82 ? 7.823 -4.073 -13.297 1.00 74.00 82 ASN A CA 1
ATOM 622 C C . ASN A 1 82 ? 8.843 -3.895 -12.167 1.00 74.00 82 ASN A C 1
ATOM 624 O O . ASN A 1 82 ? 10.049 -3.853 -12.402 1.00 74.00 82 ASN A O 1
ATOM 628 N N . PHE A 1 83 ? 8.345 -3.889 -10.934 1.00 70.12 83 PHE A N 1
ATOM 629 C CA . PHE A 1 83 ? 9.137 -3.686 -9.732 1.00 70.12 83 PHE A CA 1
ATOM 630 C C . PHE A 1 83 ? 9.111 -4.939 -8.856 1.00 70.12 83 PHE A C 1
ATOM 632 O O . PHE A 1 83 ? 8.044 -5.479 -8.554 1.00 70.12 83 PHE A O 1
ATOM 639 N N . TYR A 1 84 ? 10.283 -5.409 -8.426 1.00 69.56 84 TYR A N 1
ATOM 640 C CA . TYR A 1 84 ? 10.372 -6.550 -7.519 1.00 69.56 84 TYR A CA 1
ATOM 641 C C . TYR A 1 84 ? 10.365 -6.075 -6.072 1.00 69.56 84 TYR A C 1
ATOM 643 O O . TYR A 1 84 ? 11.141 -5.204 -5.683 1.00 69.56 84 TYR A O 1
ATOM 651 N N . MET A 1 85 ? 9.515 -6.697 -5.255 1.00 68.75 85 MET A N 1
ATOM 652 C CA . MET A 1 85 ? 9.499 -6.467 -3.815 1.00 68.75 85 MET A CA 1
ATOM 653 C C . MET A 1 85 ? 9.767 -7.752 -3.046 1.00 68.75 85 MET A C 1
ATOM 655 O O . MET A 1 85 ? 9.200 -8.812 -3.339 1.00 68.75 85 MET A O 1
ATOM 659 N N . TYR A 1 86 ? 10.610 -7.629 -2.021 1.00 72.19 86 TYR A N 1
ATOM 660 C CA . TYR A 1 86 ? 10.905 -8.724 -1.111 1.00 72.19 86 TYR A CA 1
ATOM 661 C C . TYR A 1 86 ? 9.677 -9.087 -0.286 1.00 72.19 86 TYR A C 1
ATOM 663 O O . TYR A 1 86 ? 9.114 -8.270 0.441 1.00 72.19 86 TYR A O 1
ATOM 671 N N . HIS A 1 87 ? 9.315 -10.354 -0.361 1.00 73.75 87 HIS A N 1
ATOM 672 C CA . HIS A 1 87 ? 8.257 -10.967 0.417 1.00 73.75 87 HIS A CA 1
ATOM 673 C C . HIS A 1 87 ? 8.783 -12.259 1.039 1.00 73.75 87 HIS A C 1
ATOM 675 O O . HIS A 1 87 ? 9.778 -12.828 0.581 1.00 73.75 87 HIS A O 1
ATOM 681 N N . LYS A 1 88 ? 8.103 -12.730 2.077 1.00 78.69 88 LYS A N 1
ATOM 682 C CA . LYS A 1 88 ? 8.263 -14.077 2.623 1.00 78.69 88 LYS A CA 1
ATOM 683 C C . LYS A 1 88 ? 6.961 -14.849 2.441 1.00 78.69 88 LYS A C 1
ATOM 685 O O . LYS A 1 88 ? 5.935 -14.270 2.080 1.00 78.69 88 LYS A O 1
ATOM 690 N N . ALA A 1 89 ? 7.015 -16.159 2.670 1.00 81.94 89 ALA A N 1
ATOM 691 C CA . ALA A 1 89 ? 5.800 -16.952 2.803 1.00 81.94 89 ALA A CA 1
ATOM 692 C C . ALA A 1 89 ? 4.925 -16.329 3.899 1.00 81.94 89 ALA A C 1
ATOM 694 O O . ALA A 1 89 ? 5.426 -16.018 4.981 1.00 81.94 89 ALA A O 1
ATOM 695 N N . GLY A 1 90 ? 3.660 -16.091 3.573 1.00 79.75 90 GLY A N 1
ATOM 696 C CA . GLY A 1 90 ? 2.665 -15.546 4.483 1.00 79.75 90 GLY A CA 1
ATOM 697 C C . GLY A 1 90 ? 1.556 -16.553 4.741 1.00 79.75 90 GLY A C 1
ATOM 698 O O . GLY A 1 90 ? 1.617 -17.709 4.323 1.00 79.75 90 GLY A O 1
ATOM 699 N N . THR A 1 91 ? 0.520 -16.095 5.434 1.00 88.00 91 THR A N 1
ATOM 700 C CA . THR A 1 91 ? -0.748 -16.832 5.497 1.00 88.00 91 THR A CA 1
ATOM 701 C C . THR A 1 91 ? -1.491 -16.749 4.158 1.00 88.00 91 THR A C 1
ATOM 703 O O . THR A 1 91 ? -1.039 -16.089 3.220 1.00 88.00 91 THR A O 1
ATOM 706 N N . VAL A 1 92 ? -2.637 -17.427 4.061 1.00 88.44 92 VAL A N 1
ATOM 707 C CA . VAL A 1 92 ? -3.439 -17.438 2.835 1.00 88.44 92 VAL A CA 1
ATOM 708 C C . VAL A 1 92 ? -3.892 -16.022 2.460 1.00 88.44 92 VAL A C 1
ATOM 710 O O . VAL A 1 92 ? -4.338 -15.261 3.329 1.00 88.44 92 VAL A O 1
ATOM 713 N N . ASN A 1 93 ? -3.800 -15.679 1.170 1.00 87.94 93 ASN A N 1
ATOM 714 C CA . ASN A 1 93 ? -4.302 -14.427 0.586 1.00 87.94 93 ASN A CA 1
ATOM 715 C C . ASN A 1 93 ? -3.766 -13.152 1.273 1.00 87.94 93 ASN A C 1
ATOM 717 O O . ASN A 1 93 ? -4.535 -12.261 1.637 1.00 87.94 93 ASN A O 1
ATOM 721 N N . GLN A 1 94 ? -2.451 -13.050 1.481 1.00 85.56 94 GLN A N 1
ATOM 722 C CA . GLN A 1 94 ? -1.824 -11.875 2.116 1.00 85.56 94 GLN A CA 1
ATOM 723 C C . GLN A 1 94 ? -1.326 -10.828 1.117 1.00 85.56 94 GLN A C 1
ATOM 725 O O . GLN A 1 94 ? -1.137 -9.658 1.476 1.00 85.56 94 GLN A O 1
ATOM 730 N N . LYS A 1 95 ? -1.183 -11.204 -0.152 1.00 86.00 95 LYS A N 1
ATOM 731 C CA . LYS A 1 95 ? -0.815 -10.310 -1.246 1.00 86.00 95 LYS A CA 1
ATOM 732 C C . LYS A 1 95 ? -1.851 -10.384 -2.362 1.00 86.00 95 LYS A C 1
ATOM 734 O O . LYS A 1 95 ? -2.393 -11.446 -2.645 1.00 86.00 95 LYS A O 1
ATOM 739 N N . LEU A 1 96 ? -2.095 -9.227 -2.969 1.00 87.44 96 LEU A N 1
ATOM 740 C CA . LEU A 1 96 ? -2.883 -9.070 -4.187 1.00 87.44 96 LEU A CA 1
ATOM 741 C C . LEU A 1 96 ? -1.936 -8.717 -5.323 1.00 87.44 96 LEU A C 1
ATOM 743 O O . LEU A 1 96 ? -0.915 -8.056 -5.088 1.00 87.44 96 LEU A O 1
ATOM 747 N N . TYR A 1 97 ? -2.297 -9.138 -6.524 1.00 83.44 97 TYR A N 1
ATOM 748 C CA . TYR A 1 97 ? -1.632 -8.739 -7.750 1.00 83.44 97 TYR A CA 1
ATOM 749 C C . TYR A 1 97 ? -2.668 -8.370 -8.808 1.00 83.44 97 TYR A C 1
ATOM 751 O O . TYR A 1 97 ? -3.726 -8.995 -8.894 1.00 83.44 97 TYR A O 1
ATOM 759 N N . ASP A 1 98 ? -2.343 -7.335 -9.571 1.00 84.31 98 ASP A N 1
ATOM 760 C CA . ASP A 1 98 ? -3.175 -6.733 -10.605 1.00 84.31 98 ASP A CA 1
ATOM 761 C C . ASP A 1 98 ? -2.246 -6.048 -11.623 1.00 84.31 98 ASP A C 1
ATOM 763 O O . ASP A 1 98 ? -1.223 -5.466 -11.230 1.00 84.31 98 ASP A O 1
ATOM 767 N N . VAL A 1 99 ? -2.557 -6.148 -12.917 1.00 83.81 99 VAL A N 1
ATOM 768 C CA . VAL A 1 99 ? -1.778 -5.535 -14.006 1.00 83.81 99 VAL A CA 1
ATOM 769 C C . VAL A 1 99 ? -2.634 -4.527 -14.751 1.00 83.81 99 VAL A C 1
ATOM 771 O O . VAL A 1 99 ? -3.443 -4.878 -15.607 1.00 83.81 99 VAL A O 1
ATOM 774 N N . LYS A 1 100 ? -2.391 -3.243 -14.482 1.00 84.62 100 LYS A N 1
ATOM 775 C CA . LYS A 1 100 ? -3.148 -2.135 -15.076 1.00 84.62 100 LYS A CA 1
ATOM 776 C C . LYS A 1 100 ? -2.251 -1.029 -15.609 1.00 84.62 100 LYS A C 1
ATOM 778 O O . LYS A 1 100 ? -1.111 -0.852 -15.176 1.00 84.62 100 LYS A O 1
ATOM 783 N N . THR A 1 101 ? -2.798 -0.259 -16.549 1.00 88.50 101 THR A N 1
ATOM 784 C CA . THR A 1 101 ? -2.166 0.954 -17.076 1.00 88.50 101 THR A CA 1
ATOM 785 C C . THR A 1 101 ? -1.997 1.979 -15.968 1.00 88.50 101 THR A C 1
ATOM 787 O O . THR A 1 101 ? -2.981 2.390 -15.369 1.00 88.50 101 THR A O 1
ATOM 790 N N . TYR A 1 102 ? -0.766 2.427 -15.738 1.00 88.44 102 TYR A N 1
ATOM 791 C CA . TYR A 1 102 ? -0.430 3.371 -14.677 1.00 88.44 102 TYR A CA 1
ATOM 792 C C . TYR A 1 102 ? -1.201 4.700 -14.795 1.00 88.44 102 TYR A C 1
ATOM 794 O O . TYR A 1 102 ? -0.882 5.540 -15.636 1.00 88.44 102 TYR A O 1
ATOM 802 N N . ASN A 1 103 ? -2.231 4.886 -13.963 1.00 88.94 103 ASN A N 1
ATOM 803 C CA . ASN A 1 103 ? -3.119 6.054 -13.988 1.00 88.94 103 ASN A CA 1
ATOM 804 C C . ASN A 1 103 ? -3.691 6.354 -12.581 1.00 88.94 103 ASN A C 1
ATOM 806 O O . ASN A 1 103 ? -2.932 6.441 -11.616 1.00 88.94 103 ASN A O 1
ATOM 810 N N . THR A 1 104 ? -4.992 6.596 -12.445 1.00 89.06 104 THR A N 1
ATOM 811 C CA . THR A 1 104 ? -5.690 6.770 -11.167 1.00 89.06 104 THR A CA 1
ATOM 812 C C . THR A 1 104 ? -5.957 5.431 -10.489 1.00 89.06 104 THR A C 1
ATOM 814 O O . THR A 1 104 ? -6.315 4.472 -11.157 1.00 89.06 104 THR A O 1
ATOM 817 N N . TRP A 1 105 ? -5.841 5.379 -9.160 1.00 91.31 105 TRP A N 1
ATOM 818 C CA . TRP A 1 105 ? -6.239 4.204 -8.380 1.00 91.31 105 TRP A CA 1
ATOM 819 C C . TRP A 1 105 ? -7.694 3.819 -8.651 1.00 91.31 105 TRP A C 1
ATOM 821 O O . TRP A 1 105 ? -8.564 4.689 -8.656 1.00 91.31 105 TRP A O 1
ATOM 831 N N . ASP A 1 106 ? -7.942 2.524 -8.836 1.00 88.69 106 ASP A N 1
ATOM 832 C CA . ASP A 1 106 ? -9.301 1.993 -8.829 1.00 88.69 106 ASP A CA 1
ATOM 833 C C . ASP A 1 106 ? -9.901 2.114 -7.430 1.00 88.69 106 ASP A C 1
ATOM 835 O O . ASP A 1 106 ? -9.203 1.935 -6.433 1.00 88.69 106 ASP A O 1
ATOM 839 N N . ASP A 1 107 ? -11.200 2.385 -7.364 1.00 90.56 107 ASP A N 1
ATOM 840 C CA . ASP A 1 107 ? -11.958 2.419 -6.120 1.00 90.56 107 ASP A CA 1
ATOM 841 C C . ASP A 1 107 ? -13.378 1.872 -6.374 1.00 90.56 107 ASP A C 1
ATOM 843 O O . ASP A 1 107 ? -14.192 2.561 -7.000 1.00 90.56 107 ASP A O 1
ATOM 847 N N . PRO A 1 108 ? -13.685 0.625 -5.967 1.00 91.19 108 PRO A N 1
ATOM 848 C CA . PRO A 1 108 ? -12.823 -0.305 -5.231 1.00 91.19 108 PRO A CA 1
ATOM 849 C C . PRO A 1 108 ? -11.737 -0.964 -6.100 1.00 91.19 108 PRO A C 1
ATOM 851 O O . PRO A 1 108 ? -11.880 -1.109 -7.315 1.00 91.19 108 PRO A O 1
ATOM 854 N N . LEU A 1 109 ? -10.672 -1.446 -5.455 1.00 89.12 109 LEU A N 1
ATOM 855 C CA . LEU A 1 109 ? -9.655 -2.295 -6.072 1.00 89.12 109 LEU A CA 1
ATOM 856 C C . LEU A 1 109 ? -10.262 -3.649 -6.488 1.00 89.12 109 LEU A C 1
ATOM 858 O O . LEU A 1 109 ? -10.924 -4.321 -5.697 1.00 89.12 109 LEU A O 1
ATOM 862 N N . VAL A 1 110 ? -9.968 -4.082 -7.717 1.00 89.94 110 VAL A N 1
ATOM 863 C CA . VAL A 1 110 ? -10.404 -5.374 -8.277 1.00 89.94 110 VAL A CA 1
ATOM 864 C C . VAL A 1 110 ? -9.166 -6.209 -8.623 1.00 89.94 110 VAL A C 1
ATOM 866 O O . VAL A 1 110 ? -8.629 -6.036 -9.714 1.00 89.94 110 VAL A O 1
ATOM 869 N N . PRO A 1 111 ? -8.672 -7.063 -7.705 1.00 87.19 111 PRO A N 1
ATOM 870 C CA . PRO A 1 111 ? -7.442 -7.821 -7.919 1.00 87.19 111 PRO A CA 1
ATOM 871 C C . PRO A 1 111 ? -7.643 -8.991 -8.891 1.00 87.19 111 PRO A C 1
ATOM 873 O O . PRO A 1 111 ? -8.624 -9.727 -8.787 1.00 87.19 111 PRO A O 1
ATOM 876 N N . ASP A 1 112 ? -6.661 -9.224 -9.762 1.00 85.19 112 ASP A N 1
ATOM 877 C CA . ASP A 1 112 ? -6.660 -10.360 -10.695 1.00 85.19 112 ASP A CA 1
ATOM 878 C C . ASP A 1 112 ? -6.348 -11.686 -9.992 1.00 85.19 112 ASP A C 1
ATOM 880 O O . ASP A 1 112 ? -6.809 -12.757 -10.394 1.00 85.19 112 ASP A O 1
ATOM 884 N N . SER A 1 113 ? -5.508 -11.638 -8.954 1.00 87.12 113 SER A N 1
ATOM 885 C CA . SER A 1 113 ? -5.052 -12.835 -8.247 1.00 87.12 113 SER A CA 1
ATOM 886 C C . SER A 1 113 ? -4.589 -12.555 -6.817 1.00 87.12 113 SER A C 1
ATOM 888 O O . SER A 1 113 ? -4.314 -11.417 -6.420 1.00 87.12 113 SER A O 1
ATOM 890 N N . TYR A 1 114 ? -4.488 -13.639 -6.047 1.00 87.38 114 TYR A N 1
ATOM 891 C CA . TYR A 1 114 ? -4.045 -13.650 -4.659 1.00 87.38 114 TYR A CA 1
ATOM 892 C C . TYR A 1 114 ? -2.787 -14.512 -4.512 1.00 87.38 114 TYR A C 1
ATOM 894 O O . TYR A 1 114 ? -2.629 -15.523 -5.196 1.00 87.38 114 TYR A O 1
ATOM 902 N N . GLU A 1 115 ? -1.903 -14.127 -3.594 1.00 84.25 115 GLU A N 1
ATOM 903 C CA . GLU A 1 115 ? -0.711 -14.897 -3.231 1.00 84.25 115 GLU A CA 1
ATOM 904 C C . GLU A 1 115 ? -0.600 -15.063 -1.703 1.00 84.25 115 GLU A C 1
ATOM 906 O O . GLU A 1 115 ? -0.858 -14.131 -0.929 1.00 84.25 115 GLU A O 1
ATOM 911 N N . ASP A 1 116 ? -0.095 -16.223 -1.274 1.00 87.38 116 ASP A N 1
ATOM 912 C CA . ASP A 1 116 ? 0.182 -16.568 0.132 1.00 87.38 116 ASP A CA 1
ATOM 913 C C . ASP A 1 116 ? 1.546 -16.018 0.578 1.00 87.38 116 ASP A C 1
ATOM 915 O O . ASP A 1 116 ? 2.455 -16.728 1.023 1.00 87.38 116 ASP A O 1
ATOM 919 N N . ARG A 1 117 ? 1.739 -14.717 0.358 1.00 77.25 117 ARG A N 1
ATOM 920 C CA . ARG A 1 117 ? 2.993 -13.997 0.597 1.00 77.25 117 ARG A CA 1
ATOM 921 C C . ARG A 1 117 ? 2.728 -12.722 1.377 1.00 77.25 117 ARG A C 1
ATOM 923 O O . ARG A 1 117 ? 1.815 -11.968 1.060 1.00 77.25 117 ARG A O 1
ATOM 930 N N . GLU A 1 118 ? 3.566 -12.453 2.364 1.00 76.25 118 GLU A N 1
ATOM 931 C CA . GLU A 1 118 ? 3.526 -11.234 3.177 1.00 76.25 118 GLU A CA 1
ATOM 932 C C . GLU A 1 118 ? 4.822 -10.438 2.980 1.00 76.25 118 GLU A C 1
ATOM 934 O O . GLU A 1 118 ? 5.874 -11.028 2.704 1.00 76.25 118 GLU A O 1
ATOM 939 N N . PHE A 1 119 ? 4.795 -9.101 3.092 1.00 67.88 119 PHE A N 1
ATOM 940 C CA . PHE A 1 119 ? 6.062 -8.365 3.032 1.00 67.88 119 PHE A CA 1
ATOM 941 C C . PHE A 1 119 ? 6.885 -8.591 4.279 1.00 67.88 119 PHE A C 1
ATOM 943 O O . PHE A 1 119 ? 6.403 -8.557 5.408 1.00 67.88 119 PHE A O 1
ATOM 950 N N . THR A 1 120 ? 8.174 -8.780 4.038 1.00 57.75 120 THR A N 1
ATOM 951 C CA . THR A 1 120 ? 9.163 -8.9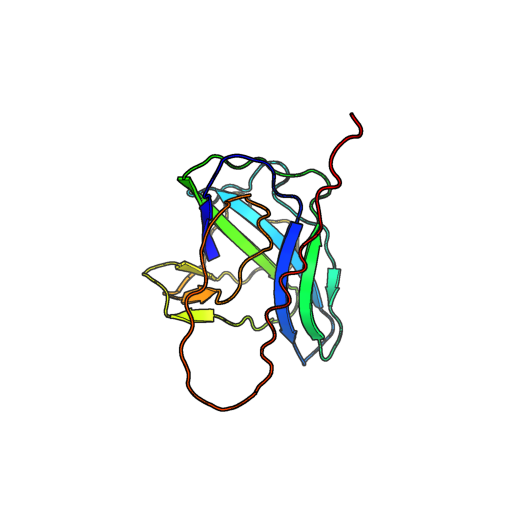57 5.094 1.00 57.75 120 THR A CA 1
ATOM 952 C C . THR A 1 120 ? 9.455 -7.632 5.812 1.00 57.75 120 THR A C 1
ATOM 954 O O . THR A 1 120 ? 10.045 -7.644 6.884 1.00 57.75 120 THR A O 1
ATOM 957 N N . HIS A 1 121 ? 9.016 -6.493 5.263 1.00 52.66 121 HIS A N 1
ATOM 958 C CA . HIS A 1 121 ? 9.244 -5.164 5.824 1.00 52.66 121 HIS A CA 1
ATOM 959 C C . HIS A 1 121 ? 8.042 -4.279 5.490 1.00 52.66 121 HIS A C 1
ATOM 961 O O . HIS A 1 121 ? 7.821 -3.965 4.322 1.00 52.66 121 HIS A O 1
ATOM 967 N N . PHE A 1 122 ? 7.256 -3.892 6.489 1.00 50.59 122 PHE A N 1
ATOM 968 C CA . PHE A 1 122 ? 6.248 -2.852 6.315 1.00 50.59 122 PHE A CA 1
ATOM 969 C C . PHE A 1 122 ? 6.668 -1.618 7.076 1.00 50.59 122 PHE A C 1
ATOM 971 O O . PHE A 1 122 ? 7.158 -1.746 8.193 1.00 50.59 122 PHE A O 1
ATOM 978 N N . ALA A 1 123 ? 6.458 -0.484 6.401 1.00 40.28 123 ALA A N 1
ATOM 979 C CA . ALA A 1 123 ? 6.083 0.821 6.911 1.00 40.28 123 ALA A CA 1
ATOM 980 C C . ALA A 1 123 ? 6.604 1.152 8.311 1.00 40.28 123 ALA A C 1
ATOM 982 O O . ALA A 1 123 ? 6.273 0.489 9.292 1.00 40.28 123 ALA A O 1
ATOM 983 N N . ASN A 1 124 ? 7.248 2.310 8.440 1.00 37.59 124 ASN A N 1
ATOM 984 C CA . ASN A 1 124 ? 7.102 3.062 9.679 1.00 37.59 124 ASN A CA 1
ATOM 985 C C . ASN A 1 124 ? 5.627 3.481 9.798 1.00 37.59 124 ASN A C 1
ATOM 987 O O . ASN A 1 124 ? 5.262 4.635 9.616 1.00 37.59 124 ASN A O 1
ATOM 991 N N . LEU A 1 125 ? 4.756 2.517 10.082 1.00 37.03 125 LEU A N 1
ATOM 992 C CA . LEU A 1 125 ? 3.532 2.752 10.794 1.00 37.03 125 LEU A CA 1
ATOM 993 C C . LEU A 1 125 ? 4.045 3.197 12.158 1.00 37.03 125 LEU A C 1
ATOM 995 O O . LEU A 1 125 ? 4.430 2.369 12.984 1.00 37.03 125 LEU A O 1
ATOM 999 N N . LEU A 1 126 ? 4.158 4.508 12.359 1.00 35.03 126 LEU A N 1
ATOM 1000 C CA . LEU A 1 126 ? 4.443 5.093 13.661 1.00 35.03 126 LEU A CA 1
ATOM 1001 C C . LEU A 1 126 ? 3.211 4.882 14.564 1.00 35.03 126 LEU A C 1
ATOM 1003 O O . LEU A 1 126 ? 2.629 5.816 15.096 1.00 35.03 126 LEU A O 1
ATOM 1007 N N . ILE A 1 127 ? 2.764 3.635 14.709 1.00 32.50 127 ILE A N 1
ATOM 1008 C CA . ILE A 1 127 ? 1.855 3.228 15.760 1.00 32.50 127 ILE A CA 1
ATOM 1009 C C . ILE A 1 127 ? 2.749 3.002 16.964 1.00 32.50 127 ILE A C 1
ATOM 1011 O O . ILE A 1 127 ? 3.434 1.987 17.089 1.00 32.50 127 ILE A O 1
ATOM 1015 N N . PHE A 1 128 ? 2.774 4.010 17.832 1.00 25.38 128 PHE A N 1
ATOM 1016 C CA . PHE A 1 128 ? 3.294 3.890 19.181 1.00 25.38 128 PHE A CA 1
ATOM 1017 C C . PHE A 1 128 ? 2.766 2.596 19.810 1.00 25.38 128 PHE A C 1
ATOM 1019 O O . PHE A 1 128 ? 1.577 2.477 20.091 1.00 25.38 128 PHE A O 1
ATOM 1026 N N . HIS A 1 129 ? 3.656 1.642 20.063 1.00 25.69 129 HIS A N 1
ATOM 1027 C CA . HIS A 1 129 ? 3.491 0.667 21.131 1.00 25.69 129 HIS A CA 1
ATOM 1028 C C . HIS A 1 129 ? 4.829 0.499 21.841 1.00 25.69 129 HIS A C 1
ATOM 1030 O O . HIS A 1 129 ? 5.824 0.034 21.288 1.00 25.69 129 HIS A O 1
ATOM 1036 N N . SER A 1 130 ? 4.848 0.948 23.092 1.00 29.30 130 SER A N 1
ATOM 1037 C CA . SER A 1 130 ? 5.944 0.743 24.023 1.00 29.30 130 SER A CA 1
ATOM 1038 C C . SER A 1 130 ? 6.046 -0.730 24.429 1.00 29.30 130 SER A C 1
ATOM 1040 O O . SER A 1 130 ? 5.023 -1.353 24.705 1.00 29.30 130 SER A O 1
ATOM 1042 N N . ARG A 1 131 ? 7.295 -1.170 24.634 1.00 28.78 131 ARG A N 1
ATOM 1043 C CA . ARG A 1 131 ? 7.780 -2.385 25.323 1.00 28.78 131 ARG A CA 1
ATOM 1044 C C . ARG A 1 131 ? 7.859 -3.674 24.495 1.00 28.78 131 ARG A C 1
ATOM 1046 O O . ARG A 1 131 ? 6.932 -4.468 24.482 1.00 28.78 131 ARG A O 1
ATOM 1053 N N . TYR A 1 132 ? 9.066 -3.951 23.996 1.00 27.31 132 TYR A N 1
ATOM 1054 C CA . TYR A 1 132 ? 9.651 -5.292 24.074 1.00 27.31 132 TYR A CA 1
ATOM 1055 C C . TYR A 1 132 ? 11.112 -5.195 24.535 1.00 27.31 132 TYR A C 1
ATOM 1057 O O . TYR A 1 132 ? 11.905 -4.436 23.981 1.00 27.31 132 TYR A O 1
ATOM 1065 N N . SER A 1 133 ? 11.420 -5.929 25.605 1.00 30.48 133 SER A N 1
ATOM 1066 C CA . SER A 1 133 ? 12.754 -6.111 26.181 1.00 30.48 133 SER A CA 1
ATOM 1067 C C . SER A 1 133 ? 13.523 -7.129 25.341 1.00 30.48 133 SER A C 1
ATOM 1069 O O . SER A 1 133 ? 13.015 -8.223 25.101 1.00 30.48 133 SER A O 1
ATOM 1071 N N . LEU A 1 134 ? 14.726 -6.774 24.889 1.00 31.05 134 LEU A N 1
ATOM 1072 C CA . LEU A 1 134 ? 15.656 -7.700 24.247 1.00 31.05 134 LEU A CA 1
ATOM 1073 C C . LEU A 1 134 ? 16.423 -8.453 25.337 1.00 31.05 134 LEU A C 1
ATOM 1075 O O . LEU A 1 134 ? 17.333 -7.889 25.939 1.00 31.05 134 LEU A O 1
ATOM 1079 N N . GLU A 1 135 ? 16.093 -9.724 25.559 1.00 30.28 135 GLU A N 1
ATOM 1080 C CA . GLU A 1 135 ? 17.054 -10.662 26.141 1.00 30.28 135 GLU A CA 1
ATOM 1081 C C . GLU A 1 135 ? 17.800 -11.384 25.014 1.00 30.28 135 GLU A C 1
ATOM 1083 O O . GLU A 1 135 ? 17.223 -11.936 24.077 1.00 30.28 135 GLU A O 1
ATOM 1088 N N . SER A 1 136 ? 19.121 -11.278 25.089 1.00 41.75 136 SER A N 1
ATOM 1089 C CA . SER A 1 136 ? 20.131 -11.810 24.183 1.00 41.75 136 SER A CA 1
ATOM 1090 C C . SER A 1 136 ? 20.202 -13.339 24.195 1.00 41.75 136 SER A C 1
ATOM 1092 O O . SER A 1 136 ? 20.123 -13.923 25.270 1.00 41.75 136 SER A O 1
ATOM 1094 N N . ASN A 1 137 ? 20.541 -13.971 23.059 1.00 28.80 137 ASN A N 1
ATOM 1095 C CA . ASN A 1 137 ? 21.716 -14.858 23.006 1.00 28.80 137 ASN A CA 1
ATOM 1096 C C . ASN A 1 137 ? 22.088 -15.362 21.593 1.00 28.80 137 ASN A C 1
ATOM 1098 O O . ASN A 1 137 ? 21.301 -15.988 20.895 1.00 28.80 137 ASN A O 1
ATOM 1102 N N . HIS A 1 138 ? 23.345 -15.068 21.244 1.00 31.12 138 HIS A N 1
ATOM 1103 C CA . HIS A 1 138 ? 24.337 -15.778 20.421 1.00 31.12 138 HIS A CA 1
ATOM 1104 C C . HIS A 1 138 ? 23.925 -16.685 19.240 1.00 31.12 138 HIS A C 1
ATOM 1106 O O . HIS A 1 138 ? 23.443 -17.793 19.441 1.00 31.12 138 HIS A O 1
ATOM 1112 N N . LEU A 1 139 ? 24.376 -16.313 18.027 1.00 30.00 139 LEU A N 1
ATOM 1113 C CA . LEU A 1 139 ? 25.322 -17.108 17.211 1.00 30.00 139 LEU A CA 1
ATOM 1114 C C . LEU A 1 139 ? 25.897 -16.289 16.028 1.00 30.00 139 LEU A C 1
ATOM 1116 O O . LEU A 1 139 ? 25.223 -15.479 15.400 1.00 30.00 139 LEU A O 1
ATOM 1120 N N . ASN A 1 140 ? 27.196 -16.482 15.789 1.00 37.06 140 ASN A N 1
ATOM 1121 C CA . ASN A 1 140 ? 28.128 -15.639 15.032 1.00 37.06 140 ASN A CA 1
ATOM 1122 C C . ASN A 1 140 ? 27.965 -15.650 13.497 1.00 37.06 140 ASN A C 1
ATOM 1124 O O . ASN A 1 140 ? 28.133 -16.701 12.880 1.00 37.06 140 ASN A O 1
ATOM 1128 N N . LYS A 1 141 ? 27.814 -14.455 12.893 1.00 28.22 141 LYS A N 1
ATOM 1129 C CA . LYS A 1 141 ? 28.556 -13.914 11.717 1.00 28.22 141 LYS A CA 1
ATOM 1130 C C . LYS A 1 141 ? 28.024 -12.501 11.379 1.00 28.22 141 LYS A C 1
ATOM 1132 O O . LYS A 1 141 ? 26.820 -12.368 11.161 1.00 28.22 141 LYS A O 1
ATOM 1137 N N . PRO A 1 142 ? 28.856 -11.439 11.309 1.00 29.14 142 PRO A N 1
ATOM 1138 C CA . PRO A 1 142 ? 28.364 -10.081 11.118 1.00 29.14 142 PRO A CA 1
ATOM 1139 C C . PRO A 1 142 ? 28.182 -9.794 9.625 1.00 29.14 142 PRO A C 1
ATOM 1141 O O . PRO A 1 142 ? 29.044 -9.211 8.977 1.00 29.14 142 PRO A O 1
ATOM 1144 N N . ILE A 1 143 ? 27.027 -10.155 9.072 1.00 29.06 143 ILE A N 1
ATOM 1145 C CA . ILE A 1 143 ? 26.413 -9.225 8.124 1.00 29.06 143 ILE A CA 1
ATOM 1146 C C . ILE A 1 143 ? 25.716 -8.233 9.035 1.00 29.06 143 ILE A C 1
ATOM 1148 O O . ILE A 1 143 ? 24.737 -8.591 9.688 1.00 29.06 143 ILE A O 1
ATOM 1152 N N . ALA A 1 144 ? 26.258 -7.024 9.144 1.00 27.48 144 ALA A N 1
ATOM 1153 C CA . ALA A 1 144 ? 25.600 -5.925 9.829 1.00 27.48 144 ALA A CA 1
ATOM 1154 C C . ALA A 1 144 ? 24.306 -5.576 9.073 1.00 27.48 144 ALA A C 1
ATOM 1156 O O . ALA A 1 144 ? 24.221 -4.581 8.363 1.00 27.48 144 ALA A O 1
ATOM 1157 N N . ARG A 1 145 ? 23.269 -6.403 9.235 1.00 29.89 145 ARG A N 1
ATOM 1158 C CA . ARG A 1 145 ? 21.870 -6.030 9.035 1.00 29.89 145 ARG A CA 1
ATOM 1159 C C . ARG A 1 145 ? 21.480 -5.212 10.256 1.00 29.89 145 ARG A C 1
ATOM 1161 O O . ARG A 1 145 ? 20.708 -5.645 11.106 1.00 29.89 145 ARG A O 1
ATOM 1168 N N . GLY A 1 146 ? 22.137 -4.062 10.387 1.00 21.25 146 GLY A N 1
ATOM 1169 C CA . GLY A 1 146 ? 21.797 -3.059 11.371 1.00 21.25 146 GLY A CA 1
ATOM 1170 C C . GLY A 1 146 ? 20.407 -2.565 11.028 1.00 21.25 146 GLY A C 1
ATOM 1171 O O . GLY A 1 146 ? 20.242 -1.737 10.137 1.00 21.25 146 GLY A O 1
ATOM 1172 N N . ILE A 1 147 ? 19.407 -3.096 11.724 1.00 28.19 147 ILE A N 1
ATOM 1173 C CA . ILE A 1 147 ? 18.112 -2.448 11.860 1.00 28.19 147 ILE A CA 1
ATOM 1174 C C . ILE A 1 147 ? 18.404 -1.138 12.591 1.00 28.19 147 ILE A C 1
ATOM 1176 O O . ILE A 1 147 ? 18.440 -1.072 13.818 1.00 28.19 147 ILE A O 1
ATOM 1180 N N . LYS A 1 148 ? 18.698 -0.085 11.828 1.00 25.02 148 LYS A N 1
ATOM 1181 C CA . LYS A 1 148 ? 18.695 1.279 12.338 1.00 25.02 148 LYS A CA 1
ATOM 1182 C C . LYS A 1 148 ? 17.235 1.714 12.353 1.00 25.02 148 LYS A C 1
ATOM 1184 O O . LYS A 1 148 ? 16.782 2.420 11.459 1.00 25.02 148 LYS A O 1
ATOM 1189 N N . LEU A 1 149 ? 16.491 1.241 13.354 1.00 25.28 149 LEU A N 1
ATOM 1190 C CA . LEU A 1 149 ? 15.268 1.915 13.776 1.00 25.28 149 LEU A CA 1
ATOM 1191 C C . LEU A 1 149 ? 15.717 3.303 14.228 1.00 25.28 149 LEU A C 1
ATOM 1193 O O . LEU A 1 149 ? 16.342 3.460 15.275 1.00 25.28 149 LEU A O 1
ATOM 1197 N N . MET A 1 150 ? 15.527 4.291 13.358 1.00 23.16 150 MET A N 1
ATOM 1198 C CA . MET A 1 150 ? 15.844 5.676 13.654 1.00 23.16 150 MET A CA 1
ATOM 1199 C C . MET A 1 150 ? 14.845 6.139 14.718 1.00 23.16 150 MET A C 1
ATOM 1201 O O . MET A 1 150 ? 13.719 6.522 14.427 1.00 23.16 150 MET A O 1
ATOM 1205 N N . GLN A 1 151 ? 15.257 6.006 15.974 1.00 24.91 151 GLN A N 1
ATOM 1206 C CA . GLN A 1 151 ? 14.572 6.521 17.145 1.00 24.91 151 GLN A CA 1
ATOM 1207 C C . GLN A 1 151 ? 14.609 8.052 17.070 1.00 24.91 151 GLN A C 1
ATOM 1209 O O . GLN A 1 151 ? 15.639 8.662 17.354 1.00 24.91 151 GLN A O 1
ATOM 1214 N N . ILE A 1 152 ? 13.509 8.680 16.653 1.00 27.81 152 ILE A N 1
ATOM 1215 C CA . ILE A 1 152 ? 13.338 10.127 16.807 1.00 27.81 152 ILE A CA 1
ATOM 1216 C C . ILE A 1 152 ? 12.762 10.361 18.203 1.00 27.81 152 ILE A C 1
ATOM 1218 O O . ILE A 1 152 ? 11.672 9.905 18.542 1.00 27.81 152 ILE A O 1
ATOM 1222 N N . ALA A 1 153 ? 13.567 11.012 19.038 1.00 25.41 153 ALA A N 1
ATOM 1223 C CA . ALA A 1 153 ? 13.235 11.376 20.401 1.00 25.41 153 ALA A CA 1
ATOM 1224 C C . ALA A 1 153 ? 12.076 12.382 20.424 1.00 25.41 153 ALA A C 1
ATOM 1226 O O . ALA A 1 153 ? 12.162 13.445 19.813 1.00 25.41 153 ALA A O 1
ATOM 1227 N N . ALA A 1 154 ? 11.027 12.089 21.192 1.00 29.83 154 ALA A N 1
ATOM 1228 C CA . ALA A 1 154 ? 10.121 13.130 21.653 1.00 29.83 154 ALA A CA 1
ATOM 1229 C C . ALA A 1 154 ? 10.874 13.976 22.691 1.00 29.83 154 ALA A C 1
ATOM 1231 O O . ALA A 1 154 ? 11.189 13.501 23.786 1.00 29.83 154 ALA A O 1
ATOM 1232 N N . SER A 1 155 ? 11.209 15.218 22.345 1.00 29.20 155 SER A N 1
ATOM 1233 C CA . SER A 1 155 ? 11.687 16.198 23.317 1.00 29.20 155 SER A CA 1
ATOM 1234 C C . SER A 1 155 ? 10.580 16.457 24.340 1.00 29.20 155 SER A C 1
ATOM 1236 O O . SER A 1 155 ? 9.481 16.881 23.984 1.00 29.20 155 SER A O 1
ATOM 1238 N N . ARG A 1 156 ? 10.877 16.180 25.610 1.00 28.09 156 ARG A N 1
ATOM 1239 C CA . ARG A 1 156 ? 10.030 16.481 26.770 1.00 28.09 156 ARG A CA 1
ATOM 1240 C C . ARG A 1 156 ? 9.637 17.973 26.756 1.00 28.09 156 ARG A C 1
ATOM 1242 O O . ARG A 1 156 ? 10.534 18.793 26.551 1.00 28.09 156 ARG A O 1
ATOM 1249 N N . PRO A 1 157 ? 8.367 18.355 26.990 1.00 29.77 157 PRO A N 1
ATOM 1250 C CA . PRO A 1 157 ? 8.026 19.763 27.163 1.00 29.77 157 PRO A CA 1
ATOM 1251 C C . PRO A 1 157 ? 8.725 20.313 28.421 1.00 29.77 157 PRO A C 1
ATOM 1253 O O . PRO A 1 157 ? 8.867 19.562 29.396 1.00 29.77 157 PRO A O 1
ATOM 1256 N N . PRO A 1 158 ? 9.192 21.576 28.411 1.00 39.44 158 PRO A N 1
ATOM 1257 C CA . PRO A 1 158 ? 9.773 22.214 29.590 1.00 39.44 158 PRO A CA 1
ATOM 1258 C C . PRO A 1 158 ? 8.730 22.344 30.722 1.00 39.44 158 PRO A C 1
ATOM 1260 O O . PRO A 1 158 ? 7.534 22.278 30.434 1.00 39.44 158 PRO A O 1
ATOM 1263 N N . PRO A 1 159 ? 9.196 22.446 31.985 1.00 56.59 159 PRO A N 1
ATOM 1264 C CA . PRO A 1 159 ? 8.381 22.293 33.194 1.00 56.59 159 PRO A CA 1
ATOM 1265 C C . PRO A 1 159 ? 7.240 23.302 33.331 1.00 56.59 159 PRO A C 1
ATOM 1267 O O . PRO A 1 159 ? 7.395 24.449 32.856 1.00 56.59 159 PRO A O 1
#

Secondary structure (DSSP, 8-state):
-EEE-SS-EE--EEEEEEEE-S--EEEEEEEEETTSPEEEEEEEEEEEE-TTEEEEEEEEBSSPPEE-TT-EEEEEEEESS-----EEE-STT-EEE----SSSPPSS---SEEESEEESS---------------------------------PPPP-

Sequence (159 aa):
CKFTSGSAGTLESITIYAAYRAAVSNVKCAIFDASYNLLANGTTEEKVVGVDQDGFLTFNFSTPPTVLATTVYWLAWWCDVNFYMYHKAGTVNQKLYDVKTYNTWDDPLVPDSYEDREFTHFANLLIFHSRYSLESNHLNKPIARGIKLMQIAASRPPP

Radius of gyration: 17.3 Å; chains: 1; bounding box: 42×40×50 Å